Protein AF-A0A3D5Z8H9-F1 (afdb_monomer_lite)

Radius of gyration: 26.11 Å; chains: 1; bounding box: 41×66×70 Å

pLDDT: mean 83.71, std 14.89, range [36.28, 96.38]

Secondary structure (DSSP, 8-state):
------PPPHHHHHHHHHHHHHHHHHHHHHHHHHHHHHHHHHHTTS-SS--------HHHHHHHHHHHHHHHHHHHHTT----BT-EEEEEHHHHHHTTSSPPPB-TTT-PBPEEEEEEEEETTEEEEEEEEE-SS-B-TTTT--

Sequence (145 aa):
MKLNNKGWSLNTLLICIAVFCIALLLSVFYVYRLGTQLKKSLSQTDQDNTKQNETIPNTYKTDLENISNATTEYLTTENKEVQENETLIININDLIEKGYISEIKDHENNTSCNAYSLVTNKNSAYNIKPFINCENYTTEGYGDF

Foldseek 3Di:
DDDPPPDDPPVNVVVVVVVVVVVVVVVVVVVVVVVVVVVVVVCPVVDDDDDDPDPPPPVCVVVQVLQQQLVVCVCVVVVPDADAPDKDKAWVVNSCVVPSDPFDADPPPRHTKTKIWIWHDDPNDTDIGIWIGDPVDTDPCVVVD

Structure (mmCIF, N/CA/C/O backbone):
data_AF-A0A3D5Z8H9-F1
#
_entry.id   AF-A0A3D5Z8H9-F1
#
loop_
_atom_site.group_PDB
_atom_site.id
_atom_site.type_symbol
_atom_site.label_atom_id
_atom_site.label_alt_id
_atom_site.label_comp_id
_atom_site.label_asym_id
_atom_site.label_entity_id
_atom_site.label_seq_id
_atom_site.pdbx_PDB_ins_code
_atom_site.Cartn_x
_atom_site.Cartn_y
_atom_site.Cartn_z
_atom_site.occupancy
_atom_site.B_iso_or_equiv
_atom_site.auth_seq_id
_atom_site.auth_comp_id
_atom_site.auth_asym_id
_atom_site.auth_atom_id
_atom_site.pdbx_PDB_model_num
ATOM 1 N N . MET A 1 1 ? -23.628 51.129 51.820 1.00 43.97 1 MET A N 1
ATOM 2 C CA . MET A 1 1 ? -23.652 49.733 51.327 1.00 43.97 1 MET A CA 1
ATOM 3 C C . MET A 1 1 ? -22.530 48.960 52.002 1.00 43.97 1 MET A C 1
ATOM 5 O O . MET A 1 1 ? -21.401 49.426 51.977 1.00 43.97 1 MET A O 1
ATOM 9 N N . LYS A 1 2 ? -22.835 47.844 52.673 1.00 46.28 2 LYS A N 1
ATOM 10 C CA . LYS A 1 2 ? -21.863 47.041 53.432 1.00 46.28 2 LYS A CA 1
ATOM 11 C C . LYS A 1 2 ? -21.461 45.845 52.559 1.00 46.28 2 LYS A C 1
ATOM 13 O O . LYS A 1 2 ? -22.233 44.902 52.429 1.00 46.28 2 LYS A O 1
ATOM 18 N N . LEU A 1 3 ? -20.304 45.920 51.903 1.00 55.94 3 LEU A N 1
ATOM 19 C CA . LEU A 1 3 ? -19.761 44.831 51.084 1.00 55.94 3 LEU A CA 1
ATOM 20 C C . LEU A 1 3 ? -19.070 43.819 52.002 1.00 55.94 3 LEU A C 1
ATOM 22 O O . LEU A 1 3 ? -17.915 43.976 52.388 1.00 55.94 3 LEU A O 1
ATOM 26 N N . ASN A 1 4 ? -19.822 42.800 52.407 1.00 57.44 4 ASN A N 1
ATOM 27 C CA . ASN A 1 4 ? -19.300 41.633 53.102 1.00 57.44 4 ASN A CA 1
ATOM 28 C C . ASN A 1 4 ? -18.707 40.659 52.073 1.00 57.44 4 ASN A C 1
ATOM 30 O O . ASN A 1 4 ? -19.394 39.741 51.627 1.00 57.44 4 ASN A O 1
ATOM 34 N N . ASN A 1 5 ? -17.443 40.843 51.697 1.00 58.78 5 ASN A N 1
ATOM 35 C CA . ASN A 1 5 ? -16.745 39.869 50.862 1.00 58.78 5 ASN A CA 1
ATOM 36 C C . ASN A 1 5 ? -16.068 38.837 51.766 1.00 58.78 5 ASN A C 1
ATOM 38 O O . ASN A 1 5 ? -14.917 38.996 52.167 1.00 58.78 5 ASN A O 1
ATOM 42 N N . LYS A 1 6 ? -16.802 37.765 52.087 1.00 63.19 6 LYS A N 1
ATOM 43 C CA . LYS A 1 6 ? -16.214 36.527 52.610 1.00 63.19 6 LYS A CA 1
ATOM 44 C C . LYS A 1 6 ? -15.321 35.938 51.514 1.00 63.19 6 LYS A C 1
ATOM 46 O O . LYS A 1 6 ? -15.789 35.177 50.671 1.00 63.19 6 LYS A O 1
ATOM 51 N N . GLY A 1 7 ? -14.058 36.360 51.490 1.00 64.19 7 GLY A N 1
ATOM 52 C CA . GLY A 1 7 ? -13.036 35.762 50.640 1.00 64.19 7 GLY A CA 1
ATOM 53 C C . GLY A 1 7 ? -12.973 34.261 50.901 1.00 64.19 7 GLY A C 1
ATOM 54 O O . GLY A 1 7 ? -13.101 33.815 52.044 1.00 64.19 7 GLY A O 1
ATOM 55 N N . TRP A 1 8 ? -12.837 33.478 49.835 1.00 68.44 8 TRP A N 1
ATOM 56 C CA . TRP A 1 8 ? -12.660 32.040 49.968 1.00 68.44 8 TRP A CA 1
ATOM 57 C C . TRP A 1 8 ? -11.347 31.788 50.713 1.00 68.44 8 TRP A C 1
ATOM 59 O O . TRP A 1 8 ? -10.332 32.422 50.428 1.00 68.44 8 TRP A O 1
ATOM 69 N N . SER A 1 9 ? -11.390 30.902 51.710 1.00 73.81 9 SER A N 1
ATOM 70 C CA . SER A 1 9 ? -10.213 30.517 52.490 1.00 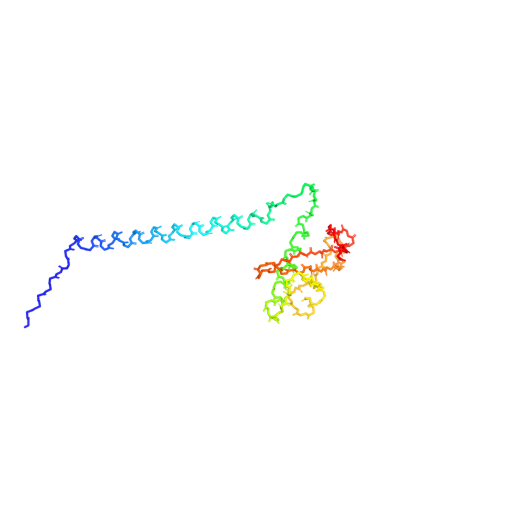73.81 9 SER A CA 1
ATOM 71 C C . SER A 1 9 ? -9.091 30.070 51.548 1.00 73.81 9 SER A C 1
ATOM 73 O O . SER A 1 9 ? -9.349 29.345 50.587 1.00 73.81 9 SER A O 1
ATOM 75 N N . LEU A 1 10 ? -7.843 30.461 51.833 1.00 77.19 10 LEU A N 1
ATOM 76 C CA . LEU A 1 10 ? -6.652 30.027 51.085 1.00 77.19 10 LEU A CA 1
ATOM 77 C C . LEU A 1 10 ? -6.604 28.497 50.931 1.00 77.19 10 LEU A C 1
ATOM 79 O O . LEU A 1 10 ? -6.170 27.978 49.906 1.00 77.19 10 LEU A O 1
ATOM 83 N N . ASN A 1 11 ? -7.125 27.781 51.929 1.00 79.81 11 ASN A N 1
ATOM 84 C CA . ASN A 1 11 ? -7.243 26.330 51.905 1.00 79.81 11 ASN A CA 1
ATOM 85 C C . ASN A 1 11 ? -8.220 25.844 50.819 1.00 79.81 11 ASN A C 1
ATOM 87 O O . ASN A 1 11 ? -7.942 24.882 50.112 1.00 79.81 11 ASN A O 1
ATOM 91 N N . THR A 1 12 ? -9.344 26.541 50.629 1.00 82.69 12 THR A N 1
ATOM 92 C CA . THR A 1 12 ? -10.316 26.232 49.570 1.00 82.69 12 THR A CA 1
ATOM 93 C C . THR A 1 12 ? -9.708 26.445 48.183 1.00 82.69 12 THR A C 1
ATOM 95 O O . THR A 1 12 ? -9.915 25.623 47.296 1.00 82.69 12 THR A O 1
ATOM 98 N N . LEU A 1 13 ? -8.896 27.492 48.006 1.00 85.06 13 LEU A N 1
ATOM 99 C CA . LEU A 1 13 ? -8.185 27.749 46.751 1.00 85.06 13 LEU A CA 1
ATOM 100 C C . LEU A 1 13 ? -7.114 26.681 46.465 1.00 85.06 13 LEU A C 1
ATOM 102 O O . LEU A 1 13 ? -7.019 26.198 45.337 1.00 85.06 13 LEU A O 1
ATOM 106 N N . LEU A 1 14 ? -6.362 26.251 47.483 1.00 86.81 14 LEU A N 1
ATOM 107 C CA . LEU A 1 14 ? -5.378 25.170 47.354 1.00 86.81 14 LEU A CA 1
ATOM 108 C C . LEU A 1 14 ? -6.017 23.833 46.957 1.00 86.81 14 LEU A C 1
ATOM 110 O O . LEU A 1 14 ? -5.469 23.125 46.114 1.00 86.81 14 LEU A O 1
ATOM 114 N N . ILE A 1 15 ? -7.192 23.508 47.502 1.00 89.94 15 ILE A N 1
ATOM 115 C CA . ILE A 1 15 ? -7.929 22.288 47.139 1.00 89.94 15 ILE A CA 1
ATOM 116 C C . ILE A 1 15 ? -8.367 22.336 45.670 1.00 89.94 15 ILE A C 1
ATOM 118 O O . ILE A 1 15 ? -8.192 21.354 44.949 1.00 89.94 15 ILE A O 1
ATOM 122 N N . CYS A 1 16 ? -8.877 23.474 45.189 1.00 87.94 16 CYS A N 1
ATOM 123 C CA . CYS A 1 16 ? -9.257 23.627 43.782 1.00 87.94 16 CYS A CA 1
ATOM 124 C C . CYS A 1 16 ? -8.062 23.449 42.831 1.00 87.94 16 CYS A C 1
ATOM 126 O O . CYS A 1 16 ? -8.188 22.770 41.812 1.00 87.94 16 CYS A O 1
ATOM 128 N N . ILE A 1 17 ? -6.895 24.003 43.180 1.00 90.06 17 ILE A N 1
ATOM 129 C CA . ILE A 1 17 ? -5.661 23.834 42.396 1.00 90.06 17 ILE A CA 1
ATOM 130 C C . ILE A 1 17 ? -5.223 22.367 42.388 1.00 90.06 17 ILE A C 1
ATOM 132 O O . ILE A 1 17 ? -4.891 21.836 41.331 1.00 90.06 17 ILE A O 1
ATOM 136 N N . ALA A 1 18 ? -5.268 21.687 43.536 1.00 92.06 18 ALA A N 1
ATOM 137 C CA . ALA A 1 18 ? -4.907 20.275 43.624 1.00 92.06 18 ALA A CA 1
ATOM 138 C C . ALA A 1 18 ? -5.797 19.396 42.727 1.00 92.06 18 ALA A C 1
ATOM 140 O O . ALA A 1 18 ? -5.288 18.545 41.999 1.00 92.06 18 ALA A O 1
ATOM 141 N N . VAL A 1 19 ? -7.111 19.644 42.714 1.00 94.56 19 VAL A N 1
ATOM 142 C CA . VAL A 1 19 ? -8.058 18.933 41.837 1.00 94.56 19 VAL A CA 1
ATOM 143 C C . VAL A 1 19 ? -7.753 19.192 40.359 1.00 94.56 19 VAL A C 1
ATOM 145 O O . VAL A 1 19 ? -7.754 18.256 39.559 1.00 94.56 19 VAL A O 1
ATOM 148 N N . PHE A 1 20 ? -7.433 20.435 39.993 1.00 93.62 20 PHE A N 1
ATOM 149 C CA . PHE A 1 20 ? -7.061 20.782 38.621 1.00 93.62 20 PHE A CA 1
ATOM 150 C C . PHE A 1 20 ? -5.770 20.079 38.176 1.00 93.62 20 PHE A C 1
ATOM 152 O O . PHE A 1 20 ? -5.718 19.509 37.087 1.00 93.62 20 PHE A O 1
ATOM 159 N N . CYS A 1 21 ? -4.752 20.034 39.039 1.00 93.19 21 CYS A N 1
ATOM 160 C CA . CYS A 1 21 ? -3.511 19.310 38.765 1.00 93.19 21 CYS A CA 1
ATOM 161 C C . CYS A 1 21 ? -3.752 17.807 38.557 1.00 93.19 21 CYS A C 1
ATOM 163 O O . CYS A 1 21 ? -3.177 17.217 37.645 1.00 93.19 21 CYS A O 1
ATOM 165 N N . ILE A 1 22 ? -4.631 17.189 39.352 1.00 94.69 22 ILE A N 1
ATOM 166 C CA . ILE A 1 22 ? -5.002 15.776 39.178 1.00 94.69 22 ILE A CA 1
ATOM 167 C C . ILE A 1 22 ? -5.683 15.560 37.820 1.00 94.69 22 ILE A C 1
ATOM 169 O O . ILE A 1 22 ? -5.341 14.614 37.112 1.00 94.69 22 ILE A O 1
ATOM 173 N N . ALA A 1 23 ? -6.591 16.451 37.413 1.00 93.81 23 ALA A N 1
ATOM 174 C CA . ALA A 1 23 ? -7.246 16.368 36.107 1.00 93.81 23 ALA A CA 1
ATOM 175 C C . ALA A 1 23 ? -6.247 16.472 34.937 1.00 93.81 23 ALA A C 1
ATOM 177 O O . ALA A 1 23 ? -6.374 15.734 33.959 1.00 93.81 23 ALA A O 1
ATOM 178 N N . LEU A 1 24 ? -5.221 17.325 35.055 1.00 93.81 24 LEU A N 1
ATOM 179 C CA . LEU A 1 24 ? -4.145 17.427 34.062 1.00 93.81 24 LEU A CA 1
ATOM 180 C C . LEU A 1 24 ? -3.280 16.162 33.995 1.00 93.81 24 LEU A C 1
ATOM 182 O O . LEU A 1 24 ? -2.916 15.718 32.911 1.00 93.81 24 LEU A O 1
ATOM 186 N N . LEU A 1 25 ? -2.968 15.542 35.134 1.00 94.62 25 LEU A N 1
ATOM 187 C CA . LEU A 1 25 ? -2.217 14.283 35.140 1.00 94.62 25 LEU A CA 1
ATOM 188 C C . LEU A 1 25 ? -3.019 13.146 34.493 1.00 94.62 25 LEU A C 1
ATOM 190 O O . LEU A 1 25 ? -2.463 12.351 33.734 1.00 94.62 25 LEU A O 1
ATOM 194 N N . LEU A 1 26 ? -4.330 13.096 34.743 1.00 94.38 26 LEU A N 1
ATOM 195 C CA . LEU A 1 26 ? -5.218 12.123 34.109 1.00 94.38 26 LEU A CA 1
ATOM 196 C C . LEU A 1 26 ? -5.292 12.327 32.592 1.00 94.38 26 LEU A C 1
ATOM 198 O O . LEU A 1 26 ? -5.223 11.344 31.855 1.00 94.38 26 LEU A O 1
ATOM 202 N N . SER A 1 27 ? -5.385 13.569 32.105 1.00 91.56 27 SER A N 1
ATOM 203 C CA . SER A 1 27 ? -5.434 13.831 30.660 1.00 91.56 27 SER A CA 1
ATOM 204 C C . SER A 1 27 ? -4.151 13.380 29.954 1.00 91.56 27 SER A C 1
ATOM 206 O O . SER A 1 27 ? -4.225 12.678 28.944 1.00 91.56 27 SER A O 1
ATOM 208 N N . VAL A 1 28 ? -2.979 13.677 30.527 1.00 93.62 28 VAL A N 1
ATOM 209 C CA . VAL A 1 28 ? -1.681 13.213 30.008 1.00 93.62 28 VAL A CA 1
ATOM 210 C C . VAL A 1 28 ? -1.606 11.685 30.002 1.00 93.62 28 VAL A C 1
ATOM 212 O O . VAL A 1 28 ? -1.165 11.096 29.016 1.00 93.62 28 VAL A O 1
ATOM 215 N N . PHE A 1 29 ? -2.085 11.025 31.061 1.00 93.19 29 PHE A N 1
ATOM 216 C CA . PHE A 1 29 ? -2.118 9.564 31.133 1.00 93.19 29 PHE A CA 1
ATOM 217 C C . PHE A 1 29 ? -2.992 8.943 30.032 1.00 93.19 29 PHE A C 1
ATOM 219 O O . PHE A 1 29 ? -2.576 7.976 29.391 1.00 93.19 29 PHE A O 1
ATOM 226 N N . TYR A 1 30 ? -4.174 9.509 29.763 1.00 91.94 30 TYR A N 1
ATOM 227 C CA . TYR A 1 30 ? -5.044 9.049 28.676 1.00 91.94 30 TYR A CA 1
ATOM 228 C C . TYR A 1 30 ? -4.393 9.220 27.301 1.00 91.94 30 TYR A C 1
ATOM 230 O O . TYR A 1 30 ? -4.433 8.287 26.497 1.00 91.94 30 TYR A O 1
ATOM 238 N N . VAL A 1 31 ? -3.747 10.362 27.047 1.00 91.56 31 VAL A N 1
ATOM 239 C CA . VAL A 1 31 ? -3.027 10.612 25.787 1.00 91.56 31 VAL A CA 1
ATOM 240 C C . VAL A 1 31 ? -1.845 9.653 25.628 1.00 91.56 31 VAL A C 1
ATOM 242 O O . VAL A 1 31 ? -1.677 9.075 24.558 1.00 91.56 31 VAL A O 1
ATOM 245 N N . TYR A 1 32 ? -1.064 9.404 26.683 1.00 90.00 32 TYR A N 1
ATOM 246 C CA . TYR A 1 32 ? 0.042 8.441 26.648 1.00 90.00 32 TYR A CA 1
ATOM 247 C C . TYR A 1 32 ? -0.447 7.007 26.391 1.00 90.00 32 TYR A C 1
ATOM 249 O O . TYR A 1 32 ? 0.113 6.280 25.564 1.00 90.00 32 TYR A O 1
ATOM 257 N N . ARG A 1 33 ? -1.534 6.596 27.056 1.00 86.56 33 ARG A N 1
ATOM 258 C CA . ARG A 1 33 ? -2.162 5.286 26.839 1.00 86.56 33 ARG A CA 1
ATOM 259 C C . ARG A 1 33 ? -2.678 5.139 25.407 1.00 86.56 33 ARG A C 1
ATOM 261 O O . ARG A 1 33 ? -2.500 4.086 24.805 1.00 86.56 33 ARG A O 1
ATOM 268 N N . LEU A 1 34 ? -3.288 6.184 24.851 1.00 83.62 34 LEU A N 1
ATOM 269 C CA . LEU A 1 34 ? -3.751 6.176 23.466 1.00 83.62 34 LEU A CA 1
ATOM 270 C C . LEU A 1 34 ? -2.573 6.138 22.484 1.00 83.62 34 LEU A C 1
ATOM 272 O O . LEU A 1 34 ? -2.573 5.322 21.571 1.00 83.62 34 LEU A O 1
ATOM 276 N N . GLY A 1 35 ? -1.537 6.949 22.705 1.00 82.19 35 GLY A N 1
ATOM 277 C CA . GLY A 1 35 ? -0.346 6.996 21.855 1.00 82.19 35 GLY A CA 1
ATOM 278 C C . GLY A 1 35 ? 0.424 5.674 21.826 1.00 82.19 35 GLY A C 1
ATOM 279 O O . GLY A 1 35 ? 0.898 5.260 20.774 1.00 82.19 35 GLY A O 1
ATOM 280 N N . THR A 1 36 ? 0.504 4.964 22.954 1.00 79.56 36 THR A N 1
ATOM 281 C CA . THR A 1 36 ? 1.133 3.632 23.016 1.00 79.56 36 THR A CA 1
ATOM 282 C C . THR A 1 36 ? 0.305 2.550 22.322 1.00 79.56 36 THR A C 1
ATOM 284 O O . THR A 1 36 ? 0.889 1.705 21.650 1.00 79.56 36 THR A O 1
ATOM 287 N N . GLN A 1 37 ? -1.029 2.593 22.413 1.00 76.38 37 GLN A N 1
ATOM 288 C CA . GLN A 1 37 ? -1.912 1.692 21.659 1.00 76.38 37 GLN A CA 1
ATOM 289 C C . GLN A 1 37 ? -1.850 1.972 20.155 1.00 76.38 37 GLN A C 1
ATOM 291 O O . GLN A 1 37 ? -1.704 1.042 19.375 1.00 76.38 37 GLN A O 1
ATOM 296 N N . LEU A 1 38 ? -1.875 3.245 19.752 1.00 74.94 38 LEU A N 1
ATOM 297 C CA . LEU A 1 38 ? -1.717 3.647 18.354 1.00 74.94 38 LEU A CA 1
ATOM 298 C C . LEU A 1 38 ? -0.355 3.231 17.808 1.00 74.94 38 LEU A C 1
ATOM 300 O O . LEU A 1 38 ? -0.293 2.638 16.740 1.00 74.94 38 LEU A O 1
ATOM 304 N N . LYS A 1 39 ? 0.730 3.467 18.557 1.00 77.00 39 LYS A N 1
ATOM 305 C CA . LYS A 1 39 ? 2.068 3.007 18.171 1.00 77.00 39 LYS A CA 1
ATOM 306 C C . LYS A 1 39 ? 2.115 1.488 18.061 1.00 77.00 39 LYS A C 1
ATOM 308 O O . LYS A 1 39 ? 2.704 0.988 17.121 1.00 77.00 39 LYS A O 1
ATOM 313 N N . LYS A 1 40 ? 1.483 0.751 18.978 1.00 75.75 40 LYS A N 1
ATOM 314 C CA . LYS A 1 40 ? 1.414 -0.710 18.903 1.00 75.75 40 LYS A CA 1
ATOM 315 C C . LYS A 1 40 ? 0.620 -1.183 17.682 1.00 75.75 40 LYS A C 1
ATOM 317 O O . LYS A 1 40 ? 1.072 -2.119 17.046 1.00 75.75 40 LYS A O 1
ATOM 322 N N . SER A 1 41 ? -0.483 -0.522 17.326 1.00 70.31 41 SER A N 1
ATOM 323 C CA . SER A 1 41 ? -1.257 -0.820 16.113 1.00 70.31 41 SER A CA 1
ATOM 324 C C . SER A 1 41 ? -0.502 -0.465 14.829 1.00 70.31 41 SER A C 1
ATOM 326 O O . SER A 1 41 ? -0.499 -1.258 13.900 1.00 70.31 41 SER A O 1
ATOM 328 N N . LEU A 1 42 ? 0.195 0.675 14.794 1.00 71.12 42 LEU A N 1
ATOM 329 C CA . LEU A 1 42 ? 1.068 1.076 13.683 1.00 71.12 42 LEU A CA 1
ATOM 330 C C . LEU A 1 42 ? 2.285 0.148 13.554 1.00 71.12 42 LEU A C 1
ATOM 332 O O . LEU A 1 42 ? 2.685 -0.193 12.450 1.00 71.12 42 LEU A O 1
ATOM 336 N N . SER A 1 43 ? 2.851 -0.304 14.676 1.00 64.38 43 SER A N 1
ATOM 337 C CA . SER A 1 43 ? 3.932 -1.295 14.705 1.00 64.38 43 SER A CA 1
ATOM 338 C C . SER A 1 43 ? 3.444 -2.733 14.490 1.00 64.38 43 SER A C 1
ATOM 340 O O . SER A 1 43 ? 4.271 -3.594 14.236 1.00 64.38 43 SER A O 1
ATOM 342 N N . GLN A 1 44 ? 2.137 -3.012 14.570 1.00 47.31 44 GLN A N 1
ATOM 343 C CA . GLN A 1 44 ? 1.551 -4.320 14.235 1.00 47.31 44 GLN A CA 1
ATOM 344 C C . GLN A 1 44 ? 1.244 -4.480 12.742 1.00 47.31 44 GLN A C 1
ATOM 346 O O . GLN A 1 44 ? 0.883 -5.579 12.331 1.00 47.31 44 GLN A O 1
ATOM 351 N N . THR A 1 45 ? 1.436 -3.441 11.925 1.00 48.09 45 THR A N 1
ATOM 352 C CA . THR A 1 45 ? 1.539 -3.615 10.468 1.00 48.09 45 THR A CA 1
ATOM 353 C C . THR A 1 4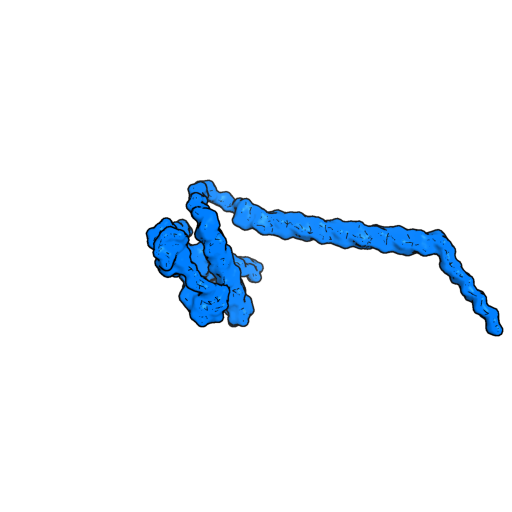5 ? 2.888 -4.241 10.075 1.00 48.09 45 THR A C 1
ATOM 355 O O . THR A 1 45 ? 2.989 -4.850 9.018 1.00 48.09 45 THR A O 1
ATOM 358 N N . ASP A 1 46 ? 3.883 -4.218 10.970 1.00 52.62 46 ASP A N 1
ATOM 359 C CA . ASP A 1 46 ? 5.142 -4.955 10.843 1.00 52.62 46 ASP A CA 1
ATOM 360 C C . ASP A 1 46 ? 5.177 -6.115 11.855 1.00 52.62 46 ASP A C 1
ATOM 362 O O . ASP A 1 46 ? 5.858 -6.031 12.873 1.00 52.62 46 ASP A O 1
ATOM 366 N N . GLN A 1 47 ? 4.403 -7.176 11.593 1.00 53.03 47 GLN A N 1
ATOM 367 C CA . GLN A 1 47 ? 4.573 -8.579 12.038 1.00 53.03 47 GLN A CA 1
ATOM 368 C C . GLN A 1 47 ? 3.218 -9.229 12.365 1.00 53.03 47 GLN A C 1
ATOM 370 O O . GLN A 1 47 ? 2.807 -9.314 13.523 1.00 53.03 47 GLN A O 1
ATOM 375 N N . ASP A 1 48 ? 2.588 -9.811 11.344 1.00 39.22 48 ASP A N 1
ATOM 376 C CA . ASP A 1 48 ? 2.086 -11.177 11.483 1.00 39.22 48 ASP A CA 1
ATOM 377 C C . ASP A 1 48 ? 2.772 -12.072 10.440 1.00 39.22 48 ASP A C 1
ATOM 379 O O . ASP A 1 48 ? 3.229 -11.632 9.388 1.00 39.22 48 ASP A O 1
ATOM 383 N N . ASN A 1 49 ? 2.965 -13.316 10.834 1.00 48.94 49 ASN A N 1
ATOM 384 C CA . ASN A 1 49 ? 4.029 -14.210 10.434 1.00 48.94 49 ASN A CA 1
ATOM 385 C C . ASN A 1 49 ? 3.851 -14.773 9.019 1.00 48.94 49 ASN A C 1
ATOM 387 O O . ASN A 1 49 ? 2.985 -15.609 8.787 1.00 48.94 49 ASN A O 1
ATOM 391 N N . THR A 1 50 ? 4.792 -14.481 8.123 1.00 36.28 50 THR A N 1
ATOM 392 C CA . THR A 1 50 ? 5.430 -15.508 7.285 1.00 36.28 50 THR A CA 1
ATOM 393 C C . THR A 1 50 ? 6.870 -15.083 7.042 1.00 36.28 50 THR A C 1
ATOM 395 O O . THR A 1 50 ? 7.150 -13.976 6.595 1.00 36.28 50 THR A O 1
ATOM 398 N N . LYS A 1 51 ? 7.812 -15.958 7.403 1.00 47.91 51 LYS A N 1
ATOM 399 C CA . LYS A 1 51 ? 9.214 -15.804 7.032 1.00 47.91 51 LYS A CA 1
ATOM 400 C C . LYS A 1 51 ? 9.337 -15.949 5.516 1.00 47.91 51 LYS A C 1
ATOM 402 O O . LYS A 1 51 ? 9.491 -17.061 5.026 1.00 47.91 51 LYS A O 1
ATOM 407 N N . GLN A 1 52 ? 9.364 -14.829 4.818 1.00 37.88 52 GLN A N 1
ATOM 408 C CA . GL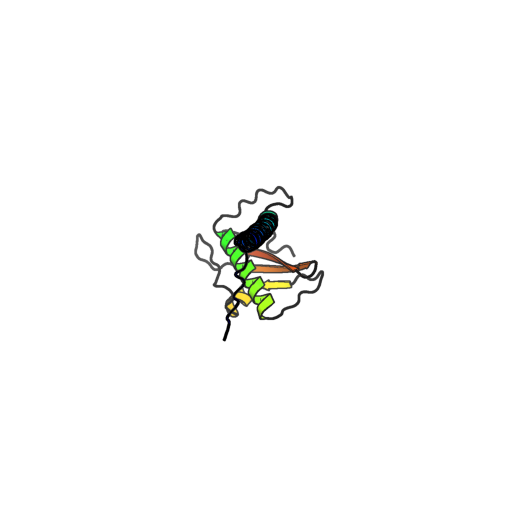N A 1 52 ? 10.112 -14.686 3.580 1.00 37.88 52 GLN A CA 1
ATOM 409 C C . GLN A 1 52 ? 10.830 -13.348 3.703 1.00 37.88 52 GLN A C 1
ATOM 411 O O . GLN A 1 52 ? 10.206 -12.300 3.833 1.00 37.88 52 GLN A O 1
ATOM 416 N N . ASN A 1 53 ? 12.158 -13.401 3.816 1.00 42.59 53 ASN A N 1
ATOM 417 C CA . ASN A 1 53 ? 13.000 -12.210 3.824 1.00 42.59 53 ASN A CA 1
ATOM 418 C C . ASN A 1 53 ? 12.985 -11.623 2.411 1.00 42.59 53 ASN A C 1
ATOM 420 O O . ASN A 1 53 ? 13.916 -11.827 1.635 1.00 42.59 53 ASN A O 1
ATOM 424 N N . GLU A 1 54 ? 11.906 -10.934 2.075 1.00 55.66 54 GLU A N 1
ATOM 425 C CA . GLU A 1 54 ? 11.819 -10.131 0.873 1.00 55.66 54 GLU A CA 1
ATOM 426 C C . GLU A 1 54 ? 12.600 -8.845 1.109 1.00 55.66 54 GLU A C 1
ATOM 428 O O . GLU A 1 54 ? 12.280 -8.039 1.986 1.00 55.66 54 GLU A O 1
ATOM 433 N N . THR A 1 55 ? 13.671 -8.650 0.347 1.00 59.25 55 THR A N 1
ATOM 434 C CA . THR A 1 55 ? 14.403 -7.385 0.376 1.00 59.25 55 THR A CA 1
ATOM 435 C C . THR A 1 55 ? 13.663 -6.422 -0.540 1.00 59.25 55 THR A C 1
ATOM 437 O O . THR A 1 55 ? 14.070 -6.223 -1.679 1.00 59.25 55 THR A O 1
ATOM 440 N N . ILE A 1 56 ? 12.547 -5.854 -0.071 1.00 65.44 56 ILE A N 1
ATOM 441 C CA . ILE A 1 56 ? 11.939 -4.704 -0.751 1.00 65.44 56 ILE A CA 1
ATOM 442 C C . ILE A 1 56 ? 12.986 -3.585 -0.704 1.00 65.44 56 ILE A C 1
ATOM 444 O O . ILE A 1 56 ? 13.379 -3.176 0.397 1.00 65.44 56 ILE A O 1
ATOM 448 N N . PRO A 1 57 ? 13.476 -3.092 -1.855 1.00 75.25 57 PRO A N 1
ATOM 449 C CA . PRO A 1 57 ? 14.417 -1.988 -1.857 1.00 75.25 57 PRO A CA 1
ATOM 450 C C . PRO A 1 57 ? 13.761 -0.792 -1.167 1.00 75.25 57 PRO A C 1
ATOM 452 O O . PRO A 1 57 ? 12.599 -0.476 -1.424 1.00 75.25 57 PRO A O 1
ATOM 455 N N . ASN A 1 58 ? 14.496 -0.112 -0.285 1.00 78.31 58 ASN A N 1
ATOM 456 C CA . ASN A 1 58 ? 13.949 1.003 0.496 1.00 78.31 58 ASN A CA 1
ATOM 457 C C . ASN A 1 58 ? 13.346 2.120 -0.387 1.00 78.31 58 ASN A C 1
ATOM 459 O O . ASN A 1 58 ? 12.477 2.860 0.064 1.00 78.31 58 ASN A O 1
ATOM 463 N N . THR A 1 59 ? 13.785 2.221 -1.643 1.00 81.69 59 THR A N 1
ATOM 464 C CA . THR A 1 59 ? 13.242 3.126 -2.663 1.00 81.69 59 THR A CA 1
ATOM 465 C C . THR A 1 59 ? 11.772 2.833 -2.977 1.00 81.69 59 THR A C 1
ATOM 467 O O . THR A 1 59 ? 10.935 3.712 -2.792 1.00 81.69 59 THR A O 1
ATOM 470 N N . TYR A 1 60 ? 11.427 1.590 -3.323 1.00 87.94 60 TYR A N 1
ATOM 471 C CA . TYR A 1 60 ? 10.057 1.205 -3.695 1.00 87.94 60 TYR A CA 1
ATOM 472 C C . TYR A 1 60 ? 9.092 1.112 -2.508 1.00 87.94 60 TYR A C 1
ATOM 474 O O . TYR A 1 60 ? 7.877 1.156 -2.691 1.00 87.94 60 TYR A O 1
ATOM 482 N N . LYS A 1 61 ? 9.608 1.031 -1.273 1.00 89.81 61 LYS A N 1
ATOM 483 C CA . LYS A 1 61 ? 8.771 1.062 -0.064 1.00 89.81 61 LYS A CA 1
ATOM 484 C C . LYS A 1 61 ? 7.946 2.351 0.022 1.00 89.81 61 LYS A C 1
ATOM 486 O O . LYS A 1 61 ? 6.762 2.294 0.342 1.00 89.81 61 LYS A O 1
ATOM 491 N N . THR A 1 62 ? 8.567 3.489 -0.290 1.00 90.56 62 THR A N 1
ATOM 492 C CA . THR A 1 62 ? 7.888 4.795 -0.283 1.00 90.56 62 THR A CA 1
ATOM 493 C C . THR A 1 62 ? 6.815 4.862 -1.369 1.00 90.56 62 THR A C 1
ATOM 495 O O . THR A 1 62 ? 5.725 5.369 -1.122 1.00 90.56 62 THR A O 1
ATOM 498 N N . ASP A 1 63 ? 7.081 4.305 -2.553 1.00 92.88 63 ASP A N 1
ATOM 499 C CA . ASP A 1 63 ? 6.104 4.292 -3.647 1.00 92.88 63 ASP A CA 1
ATOM 500 C C . ASP A 1 63 ? 4.883 3.439 -3.308 1.00 92.88 63 ASP A C 1
ATOM 502 O O . ASP A 1 63 ? 3.754 3.870 -3.523 1.00 92.88 63 ASP A O 1
ATOM 506 N N . LEU A 1 64 ? 5.091 2.261 -2.710 1.00 93.75 64 LEU A N 1
ATOM 507 C CA . LEU A 1 64 ? 4.002 1.406 -2.236 1.00 93.75 64 LEU A CA 1
ATOM 508 C C . LEU A 1 64 ? 3.134 2.130 -1.193 1.00 93.75 64 LEU A C 1
ATOM 510 O O . LEU A 1 64 ? 1.906 2.077 -1.268 1.00 93.75 64 LEU A O 1
ATOM 514 N N . GLU A 1 65 ? 3.749 2.850 -0.251 1.00 93.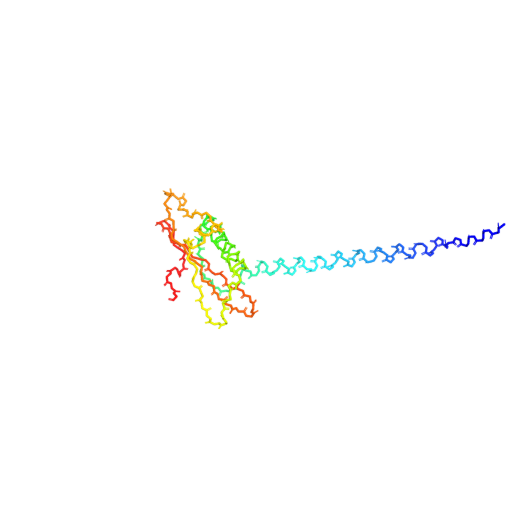75 65 GLU A N 1
ATOM 515 C CA . GLU A 1 65 ? 3.023 3.660 0.734 1.00 93.75 65 GLU A CA 1
ATOM 516 C C . GLU A 1 65 ? 2.229 4.796 0.068 1.00 93.75 65 GLU A C 1
ATOM 518 O O . GLU A 1 65 ? 1.049 4.985 0.371 1.00 93.75 65 GLU A O 1
ATOM 523 N N . ASN A 1 66 ? 2.829 5.497 -0.898 1.00 93.88 66 ASN A N 1
ATOM 524 C CA . ASN A 1 66 ? 2.159 6.556 -1.655 1.00 93.88 66 ASN A CA 1
ATOM 525 C C . ASN A 1 66 ? 0.945 6.026 -2.429 1.00 93.88 66 ASN A C 1
ATOM 527 O O . ASN A 1 66 ? -0.118 6.644 -2.395 1.00 93.88 66 ASN A O 1
ATOM 531 N N . ILE A 1 67 ? 1.071 4.863 -3.075 1.00 95.38 67 ILE A N 1
ATOM 532 C CA . ILE A 1 67 ? -0.037 4.209 -3.784 1.00 95.38 67 ILE A CA 1
ATOM 533 C C . ILE A 1 67 ? -1.162 3.852 -2.804 1.00 95.38 67 ILE A C 1
ATOM 535 O O . ILE A 1 67 ? -2.334 4.093 -3.099 1.00 95.38 67 ILE A O 1
ATOM 539 N N . SER A 1 68 ? -0.829 3.324 -1.622 1.00 95.75 68 SER A N 1
ATOM 540 C CA . SER A 1 68 ? -1.818 2.991 -0.587 1.00 95.75 68 SER A CA 1
ATOM 541 C C . SER A 1 68 ? -2.571 4.230 -0.082 1.00 95.75 68 SER A C 1
ATOM 543 O O . SER A 1 68 ? -3.805 4.231 0.004 1.00 95.75 68 SER A O 1
ATOM 545 N N . ASN A 1 69 ? -1.847 5.323 0.170 1.00 94.88 69 ASN A N 1
ATOM 546 C CA . ASN A 1 69 ? -2.426 6.594 0.605 1.00 94.88 69 ASN A CA 1
ATOM 547 C C . ASN A 1 69 ? -3.342 7.196 -0.470 1.00 94.88 69 ASN A C 1
ATOM 549 O O . ASN A 1 69 ? -4.491 7.521 -0.174 1.00 94.88 69 ASN A O 1
ATOM 553 N N . ALA A 1 70 ? -2.888 7.248 -1.724 1.00 95.50 70 ALA A N 1
ATOM 554 C CA . ALA A 1 70 ? -3.689 7.736 -2.847 1.00 95.50 70 ALA A CA 1
ATOM 555 C C . ALA A 1 70 ? -4.946 6.883 -3.081 1.00 95.50 70 ALA A C 1
ATOM 557 O O . ALA A 1 70 ? -6.025 7.406 -3.353 1.00 95.50 70 ALA A O 1
ATOM 558 N N . THR A 1 71 ? -4.834 5.562 -2.914 1.00 95.94 71 THR A N 1
ATOM 559 C CA . THR A 1 71 ? -5.982 4.647 -2.992 1.00 95.94 71 THR A CA 1
ATOM 560 C C . THR A 1 71 ? -6.998 4.947 -1.887 1.00 95.94 71 THR A C 1
ATOM 562 O O . THR A 1 71 ? -8.200 4.991 -2.143 1.00 95.94 71 THR A O 1
ATOM 565 N N . THR A 1 72 ? -6.524 5.192 -0.663 1.00 93.94 72 THR A N 1
ATOM 566 C CA . THR A 1 72 ? -7.379 5.565 0.474 1.00 93.94 72 THR A CA 1
ATOM 567 C C . THR A 1 72 ? -8.102 6.884 0.211 1.00 93.94 72 THR A C 1
ATOM 569 O O . THR A 1 72 ? -9.310 6.988 0.438 1.00 93.94 72 THR A O 1
ATOM 572 N N . GLU A 1 73 ? -7.385 7.886 -0.295 1.00 94.06 73 GLU A N 1
ATOM 573 C CA . GLU A 1 73 ? -7.943 9.198 -0.625 1.00 94.06 73 GLU A CA 1
ATOM 574 C C . GLU A 1 73 ? -9.002 9.102 -1.727 1.00 94.06 73 GLU A C 1
ATOM 576 O O . GLU A 1 73 ? -10.087 9.663 -1.590 1.00 94.06 73 GLU A O 1
ATOM 581 N N . TYR A 1 74 ? -8.743 8.315 -2.771 1.00 93.62 74 TYR A N 1
ATOM 582 C CA . TYR A 1 74 ? -9.705 8.061 -3.839 1.00 93.62 74 TYR A CA 1
ATOM 583 C C . TYR A 1 74 ? -10.982 7.383 -3.329 1.00 93.62 74 TYR A C 1
ATOM 585 O O . TYR A 1 74 ? -12.085 7.837 -3.631 1.00 93.62 74 TYR A O 1
ATOM 593 N N . LEU A 1 75 ? -10.857 6.321 -2.525 1.00 92.12 75 LEU A N 1
ATOM 594 C CA . LEU A 1 75 ? -12.014 5.611 -1.970 1.00 92.12 75 LEU A CA 1
ATOM 595 C C . LEU A 1 75 ? -12.874 6.513 -1.081 1.00 92.12 75 LEU A C 1
ATOM 597 O O . LEU A 1 75 ? -14.102 6.475 -1.163 1.00 92.12 75 LEU A O 1
ATOM 601 N N . THR A 1 76 ? -12.227 7.316 -0.236 1.00 90.44 76 THR A N 1
ATOM 602 C CA . THR A 1 76 ? -12.907 8.197 0.721 1.00 90.44 76 THR A CA 1
ATOM 603 C C . THR A 1 76 ? -13.542 9.405 0.038 1.00 90.44 76 THR A C 1
ATOM 605 O O . THR A 1 76 ? -14.690 9.729 0.331 1.00 90.44 76 THR A O 1
ATOM 608 N N . THR A 1 77 ? -12.849 10.035 -0.912 1.00 91.06 77 THR A N 1
ATOM 609 C CA . THR A 1 77 ? -13.344 11.219 -1.635 1.00 91.06 77 THR A CA 1
ATOM 610 C C . THR A 1 77 ? -14.520 10.881 -2.548 1.00 91.06 77 THR A C 1
ATOM 612 O O . THR A 1 77 ? -15.505 11.616 -2.602 1.00 91.06 77 THR A O 1
ATOM 615 N N . GLU A 1 78 ? -14.456 9.742 -3.237 1.00 90.38 78 GLU A N 1
ATOM 616 C CA . GLU A 1 78 ? -15.498 9.308 -4.176 1.00 90.38 78 GLU A CA 1
ATOM 617 C C . GLU A 1 78 ? -16.634 8.535 -3.486 1.00 90.38 78 GLU A C 1
ATOM 619 O O . GLU A 1 78 ? -17.565 8.090 -4.155 1.00 90.38 78 GLU A O 1
ATOM 624 N N . ASN A 1 79 ? -16.568 8.357 -2.159 1.00 85.81 79 ASN A N 1
ATOM 625 C CA . ASN A 1 79 ? -17.490 7.526 -1.376 1.00 85.81 79 ASN A CA 1
ATOM 626 C C . ASN A 1 79 ? -17.693 6.131 -1.995 1.00 85.81 79 ASN A C 1
ATOM 628 O O . ASN A 1 79 ? -18.813 5.623 -2.069 1.00 85.81 79 ASN A O 1
ATOM 632 N N . LYS A 1 80 ? -16.608 5.514 -2.479 1.00 85.81 80 LYS A N 1
ATOM 633 C CA . LYS A 1 80 ? -16.670 4.160 -3.029 1.00 85.81 80 LYS A CA 1
ATOM 634 C C . LYS A 1 80 ? -16.821 3.164 -1.897 1.00 85.81 80 LYS A C 1
ATOM 636 O O . LYS A 1 80 ? -15.974 3.113 -1.009 1.00 85.81 80 LYS A O 1
ATOM 641 N N . GLU A 1 81 ? -17.862 2.347 -1.974 1.00 84.56 81 GLU A N 1
ATOM 642 C CA . GLU A 1 81 ? -18.062 1.208 -1.087 1.00 84.56 81 GLU A CA 1
ATOM 643 C C . GLU A 1 81 ? -17.482 -0.058 -1.724 1.00 84.56 81 GLU A C 1
ATOM 645 O O . GLU A 1 81 ? -17.713 -0.346 -2.898 1.00 84.56 81 GLU A O 1
ATOM 650 N N . VAL A 1 82 ? -16.722 -0.818 -0.935 1.00 86.50 82 VAL A N 1
ATOM 651 C CA . VAL A 1 82 ? -16.281 -2.176 -1.281 1.00 86.50 82 VAL A CA 1
ATOM 652 C C . VAL A 1 82 ? -17.048 -3.133 -0.381 1.00 86.50 82 VAL A C 1
ATOM 654 O O . VAL A 1 82 ? -16.985 -2.991 0.845 1.00 86.50 82 VAL A O 1
ATOM 657 N N . GLN A 1 83 ? -17.794 -4.071 -0.970 1.00 85.06 83 GLN A N 1
ATOM 658 C CA . GLN A 1 83 ? -18.573 -5.039 -0.200 1.00 85.06 83 GLN A CA 1
ATOM 659 C C . GLN A 1 83 ? -17.658 -6.014 0.547 1.00 85.06 83 GLN A C 1
ATOM 661 O O . GLN A 1 83 ? -16.505 -6.254 0.182 1.00 85.06 83 GLN A O 1
ATOM 666 N N . GLU A 1 84 ? -18.189 -6.594 1.618 1.00 81.19 84 GLU A N 1
ATOM 667 C CA . GLU A 1 84 ? -17.488 -7.624 2.374 1.00 81.19 84 GLU A CA 1
ATOM 668 C C . GLU A 1 84 ? -17.277 -8.872 1.498 1.00 81.19 84 GLU A C 1
ATOM 670 O O . GLU A 1 84 ? -18.211 -9.364 0.867 1.00 81.19 84 GLU A O 1
ATOM 675 N N . ASN A 1 85 ? -16.046 -9.393 1.478 1.00 79.88 85 ASN A N 1
ATOM 676 C CA . ASN A 1 85 ? -15.584 -10.494 0.613 1.00 79.88 85 ASN A CA 1
ATOM 677 C C . ASN A 1 85 ? -15.443 -10.172 -0.886 1.00 79.88 85 ASN A C 1
ATOM 679 O O . ASN A 1 85 ? -15.150 -11.080 -1.663 1.00 79.88 85 ASN A O 1
ATOM 683 N N . GLU A 1 86 ? -15.588 -8.911 -1.297 1.00 87.94 86 GLU A N 1
ATOM 684 C CA . GLU A 1 86 ? -15.200 -8.473 -2.639 1.00 87.94 86 GLU A CA 1
ATOM 685 C C . GLU A 1 86 ? -13.781 -7.889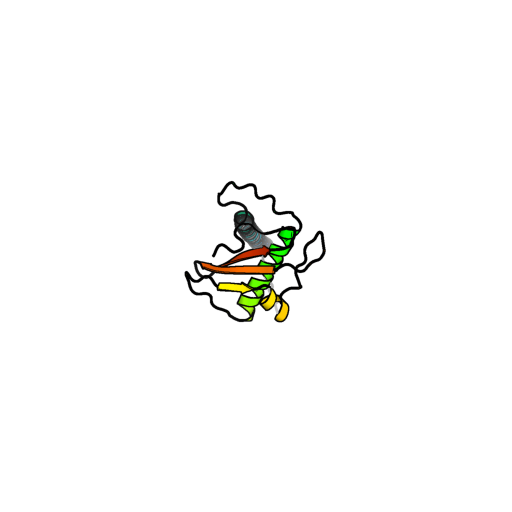 -2.635 1.00 87.94 86 GLU A C 1
ATOM 687 O O . GLU A 1 86 ? -13.362 -7.212 -1.690 1.00 87.94 86 GLU A O 1
ATOM 692 N N . THR A 1 87 ? -13.045 -8.152 -3.717 1.00 91.19 87 THR A N 1
ATOM 693 C CA . THR A 1 87 ? -11.753 -7.522 -3.994 1.00 91.19 87 THR A CA 1
ATOM 694 C C . THR A 1 87 ? -11.941 -6.526 -5.125 1.00 91.19 87 THR A C 1
ATOM 696 O O . THR A 1 87 ? -12.222 -6.908 -6.260 1.00 91.19 87 THR A O 1
ATOM 699 N N . LEU A 1 88 ? -11.770 -5.243 -4.821 1.00 93.62 88 LEU A N 1
ATOM 700 C CA . LEU A 1 88 ? -11.736 -4.187 -5.821 1.00 93.62 88 LEU A CA 1
ATOM 701 C C . LEU A 1 88 ? -10.289 -3.940 -6.247 1.00 93.62 88 LEU A C 1
ATOM 703 O O . LEU A 1 88 ? -9.417 -3.722 -5.408 1.00 93.62 88 LEU A O 1
ATOM 707 N N . ILE A 1 89 ? -10.049 -3.935 -7.555 1.00 95.00 89 ILE A N 1
ATOM 708 C CA . ILE A 1 89 ? -8.754 -3.581 -8.136 1.00 95.00 89 ILE A CA 1
ATOM 709 C C . ILE A 1 89 ? -8.808 -2.117 -8.551 1.00 95.00 89 ILE A C 1
ATOM 711 O O . ILE A 1 89 ? -9.697 -1.714 -9.301 1.00 95.00 89 ILE A O 1
ATOM 715 N N . ILE A 1 90 ? -7.858 -1.323 -8.068 1.00 95.25 90 ILE A N 1
ATOM 716 C CA . ILE A 1 90 ? -7.716 0.086 -8.437 1.00 95.25 90 ILE A CA 1
ATOM 717 C C . ILE A 1 90 ? -6.401 0.237 -9.181 1.00 95.25 90 ILE A C 1
ATOM 719 O O . ILE A 1 90 ? -5.336 -0.004 -8.613 1.00 95.25 90 ILE A O 1
ATOM 723 N N . ASN A 1 91 ? -6.478 0.594 -10.461 1.00 96.38 91 ASN A N 1
ATOM 724 C CA . ASN A 1 91 ? -5.296 0.772 -11.289 1.00 96.38 91 ASN A CA 1
ATOM 725 C C . ASN A 1 91 ? -4.629 2.116 -10.971 1.00 96.38 91 ASN A C 1
ATOM 727 O O . ASN A 1 91 ? -5.311 3.111 -10.722 1.00 96.38 91 ASN A O 1
ATOM 731 N N . ILE A 1 92 ? -3.296 2.165 -11.008 1.00 95.75 92 ILE A N 1
ATOM 732 C CA . ILE A 1 92 ? -2.557 3.407 -10.776 1.00 95.75 92 ILE A CA 1
ATOM 733 C C . ILE A 1 92 ? -2.926 4.502 -11.780 1.00 95.75 92 ILE A C 1
ATOM 735 O O . ILE A 1 92 ? -2.988 5.669 -11.404 1.00 95.75 92 ILE A O 1
ATOM 739 N N . ASN A 1 93 ? -3.240 4.136 -13.027 1.00 95.75 93 ASN A N 1
ATOM 740 C CA . ASN A 1 93 ? -3.615 5.097 -14.063 1.00 95.75 93 ASN A CA 1
ATOM 741 C C . ASN A 1 93 ? -4.891 5.860 -13.688 1.00 95.75 93 ASN A C 1
ATOM 743 O O . ASN A 1 93 ? -4.936 7.072 -13.870 1.00 95.75 93 ASN A O 1
ATOM 747 N N . ASP A 1 94 ? -5.871 5.196 -13.065 1.00 94.75 94 ASP A N 1
ATOM 748 C CA . ASP A 1 94 ? -7.096 5.856 -12.595 1.00 94.75 94 ASP A CA 1
ATOM 749 C C . ASP A 1 94 ? -6.783 6.906 -11.515 1.00 94.75 94 ASP A C 1
ATOM 751 O O . ASP A 1 94 ? -7.390 7.978 -11.476 1.00 94.75 94 ASP A O 1
ATOM 755 N N . LEU A 1 95 ? -5.827 6.603 -10.629 1.00 95.69 95 LEU A N 1
ATOM 756 C CA . LEU A 1 95 ? -5.392 7.511 -9.565 1.00 95.69 95 LEU A CA 1
ATOM 757 C C . LEU A 1 95 ? -4.607 8.702 -10.125 1.00 95.69 95 LEU A C 1
ATOM 759 O O . LEU A 1 95 ? -4.790 9.822 -9.647 1.00 95.69 95 LEU A O 1
ATOM 763 N N . ILE A 1 96 ? -3.775 8.472 -11.146 1.00 94.62 96 ILE A N 1
ATOM 764 C CA . ILE A 1 96 ? -3.011 9.516 -11.840 1.00 94.62 96 ILE A CA 1
ATOM 765 C C . ILE A 1 96 ? -3.952 10.448 -12.607 1.00 94.62 96 ILE A C 1
ATOM 767 O O . ILE A 1 96 ? -3.874 11.665 -12.447 1.00 94.62 96 ILE A O 1
ATOM 771 N N . GLU A 1 97 ? -4.877 9.901 -13.400 1.00 95.25 97 GLU A N 1
ATOM 772 C CA . GLU A 1 97 ? -5.839 10.685 -14.187 1.00 95.25 97 GLU A CA 1
ATOM 773 C C . GLU A 1 97 ? -6.731 11.563 -13.305 1.00 95.25 97 GLU A C 1
ATOM 775 O O . GLU A 1 97 ? -7.077 12.686 -13.675 1.00 95.25 97 GLU A O 1
ATOM 780 N N . LYS A 1 98 ? -7.078 11.066 -12.114 1.00 93.12 98 LYS A N 1
ATOM 781 C CA . LYS A 1 98 ? -7.869 11.801 -11.123 1.00 93.12 98 LYS A CA 1
ATOM 782 C C . LYS A 1 98 ? -7.037 12.718 -10.221 1.00 93.12 98 LYS A C 1
ATOM 784 O O . LYS A 1 98 ? -7.617 13.493 -9.467 1.00 93.12 98 LYS A O 1
ATOM 789 N N . GLY A 1 99 ? -5.708 12.669 -10.315 1.00 94.38 99 GLY A N 1
ATOM 790 C CA . GLY A 1 99 ? -4.799 13.567 -9.602 1.00 94.38 99 GLY A CA 1
ATOM 791 C C . GLY A 1 99 ? -4.531 13.212 -8.136 1.00 94.38 99 GLY A C 1
ATOM 792 O O . GLY A 1 99 ? -4.055 14.072 -7.401 1.00 94.38 99 GLY A O 1
ATOM 793 N N . TYR A 1 100 ? -4.803 11.975 -7.706 1.00 93.62 100 TYR A N 1
ATOM 794 C CA . TYR A 1 100 ? -4.499 11.511 -6.342 1.00 93.62 100 TYR A CA 1
ATOM 795 C C . TYR A 1 100 ? -3.019 11.156 -6.151 1.00 93.62 100 TYR A C 1
ATOM 797 O O . TYR A 1 100 ? -2.527 11.107 -5.027 1.00 93.62 100 TYR A O 1
ATOM 805 N N . ILE A 1 101 ? -2.297 10.880 -7.240 1.00 95.00 101 ILE A N 1
ATOM 806 C CA . ILE A 1 101 ? -0.871 10.556 -7.199 1.00 95.00 101 ILE A CA 1
ATOM 807 C C . ILE A 1 101 ? -0.179 10.956 -8.499 1.00 95.00 101 ILE A C 1
ATOM 809 O O . ILE A 1 101 ? -0.788 10.992 -9.567 1.00 95.00 101 ILE A O 1
ATOM 813 N N . SER A 1 102 ? 1.113 11.247 -8.402 1.00 93.38 102 SER A N 1
ATOM 814 C CA . SER A 1 102 ? 1.985 11.408 -9.563 1.00 93.38 102 SER A CA 1
ATOM 815 C C . SER A 1 102 ? 2.362 10.055 -10.173 1.00 93.38 102 SER A C 1
ATOM 817 O O . SER A 1 102 ? 2.262 9.011 -9.533 1.00 93.38 102 SER A O 1
ATOM 819 N N . GLU A 1 103 ? 2.854 10.086 -11.409 1.00 92.44 103 GLU A N 1
ATOM 820 C CA . GLU A 1 103 ? 3.421 8.914 -12.076 1.00 92.44 103 GLU A CA 1
ATOM 821 C C . GLU A 1 103 ? 4.546 8.273 -11.244 1.00 92.44 103 GLU A C 1
ATOM 823 O O . GLU A 1 103 ? 5.453 8.965 -10.773 1.00 92.44 103 GLU A O 1
ATOM 828 N N . ILE A 1 104 ? 4.496 6.947 -11.103 1.00 91.81 104 ILE A N 1
ATOM 829 C CA . ILE A 1 104 ? 5.546 6.151 -10.462 1.00 91.81 104 ILE A CA 1
ATOM 830 C C . ILE A 1 104 ? 6.552 5.724 -11.525 1.00 91.81 104 ILE A C 1
ATOM 832 O O . ILE A 1 104 ? 6.171 5.208 -12.580 1.00 91.81 104 ILE A O 1
ATOM 836 N N . LYS A 1 105 ? 7.837 5.936 -11.240 1.00 91.44 105 LYS A N 1
ATOM 837 C CA . LYS A 1 105 ? 8.934 5.615 -12.151 1.00 91.44 105 LYS A CA 1
ATOM 838 C C . LYS A 1 105 ? 9.948 4.709 -11.488 1.00 91.44 105 LYS A C 1
ATOM 840 O O . LYS A 1 105 ? 10.171 4.790 -10.284 1.00 91.44 105 LYS A O 1
ATOM 845 N N . ASP A 1 106 ? 10.572 3.879 -12.302 1.00 89.75 106 ASP A N 1
ATOM 846 C CA . ASP A 1 106 ? 11.673 3.028 -11.893 1.00 89.75 106 ASP A CA 1
ATOM 847 C C . ASP A 1 106 ? 12.866 3.901 -11.482 1.00 89.75 106 ASP A C 1
ATOM 849 O O . ASP A 1 106 ? 13.254 4.837 -12.190 1.00 89.75 106 ASP A O 1
ATOM 853 N N . HIS A 1 107 ? 13.443 3.610 -10.317 1.00 87.75 107 HIS A N 1
ATOM 854 C CA . HIS A 1 107 ? 14.502 4.441 -9.734 1.00 87.75 107 HIS A CA 1
ATOM 855 C C . HIS A 1 107 ? 15.851 4.296 -10.448 1.00 87.75 107 HIS A C 1
ATOM 857 O O . HIS A 1 107 ? 16.730 5.131 -10.234 1.00 87.75 107 HIS A O 1
ATOM 863 N N . GLU A 1 108 ? 16.039 3.267 -11.281 1.00 85.81 108 GLU A N 1
ATOM 864 C CA . GLU A 1 108 ? 17.290 3.037 -12.009 1.00 85.81 108 GLU A CA 1
ATOM 865 C C . GLU A 1 108 ? 17.262 3.646 -13.410 1.00 85.81 108 GLU A C 1
ATOM 867 O O . GLU A 1 108 ? 18.224 4.300 -13.820 1.00 85.81 108 GLU A O 1
ATOM 872 N N . ASN A 1 109 ? 16.166 3.456 -14.149 1.00 88.19 109 ASN A N 1
ATOM 873 C CA . ASN A 1 109 ? 16.085 3.850 -15.559 1.00 88.19 109 ASN A CA 1
ATOM 874 C C . ASN A 1 109 ? 15.021 4.921 -15.865 1.00 88.19 109 ASN A C 1
ATOM 876 O O . ASN A 1 109 ? 14.917 5.361 -17.012 1.00 88.19 109 ASN A O 1
ATOM 880 N N . ASN A 1 110 ? 14.278 5.390 -14.854 1.00 88.50 110 ASN A N 1
ATOM 881 C CA . ASN A 1 110 ? 13.268 6.448 -14.961 1.00 88.50 110 ASN A CA 1
ATOM 882 C C . ASN A 1 110 ? 12.124 6.122 -15.944 1.00 88.50 110 ASN A C 1
ATOM 884 O O . ASN A 1 110 ? 11.488 7.028 -16.494 1.00 88.50 110 ASN A O 1
ATOM 888 N N . THR A 1 111 ? 11.878 4.832 -16.190 1.00 91.69 111 THR A N 1
ATOM 889 C CA . THR A 1 111 ? 10.746 4.347 -16.989 1.00 91.69 111 THR A CA 1
ATOM 890 C C . THR A 1 111 ? 9.477 4.286 -16.146 1.00 91.69 111 THR A C 1
ATOM 892 O O . THR A 1 111 ? 9.535 4.114 -14.930 1.00 91.69 111 THR A O 1
ATOM 895 N N . SER A 1 112 ? 8.317 4.461 -16.775 1.00 92.19 112 SER A N 1
ATOM 896 C CA . SER A 1 112 ? 7.024 4.410 -16.089 1.00 92.19 112 SER A CA 1
ATOM 897 C C . SER A 1 112 ? 6.725 2.997 -15.587 1.00 92.19 112 SER A C 1
ATOM 899 O O . SER A 1 112 ? 6.836 2.029 -16.341 1.00 92.19 112 SER A O 1
ATOM 901 N N . CYS A 1 113 ? 6.299 2.882 -14.332 1.00 93.62 113 CYS A N 1
ATOM 902 C CA . CYS A 1 113 ? 5.906 1.610 -13.738 1.00 93.62 113 CYS A CA 1
ATOM 903 C C . CYS A 1 113 ? 4.398 1.390 -13.830 1.00 93.62 113 CYS A C 1
ATOM 905 O O . CYS A 1 113 ? 3.604 2.316 -13.669 1.00 93.62 113 CYS A O 1
ATOM 907 N N . ASN A 1 114 ? 3.997 0.132 -13.997 1.00 94.81 114 ASN A N 1
ATOM 908 C CA . ASN A 1 114 ? 2.608 -0.266 -13.820 1.00 94.81 114 ASN A CA 1
ATOM 909 C C . ASN A 1 114 ? 2.363 -0.591 -12.351 1.00 94.81 114 ASN A C 1
ATOM 911 O O . ASN A 1 114 ? 3.178 -1.249 -11.712 1.00 94.81 114 ASN A O 1
ATOM 915 N N . ALA A 1 115 ? 1.221 -0.187 -11.811 1.00 95.81 115 ALA A N 1
ATOM 916 C CA . ALA A 1 115 ? 0.873 -0.485 -10.431 1.00 95.81 115 ALA A CA 1
ATOM 917 C C . ALA A 1 115 ? -0.639 -0.609 -10.249 1.00 95.81 115 ALA A C 1
ATOM 919 O O . ALA A 1 115 ? -1.431 -0.108 -11.051 1.00 95.81 115 ALA A O 1
ATOM 920 N N . TYR A 1 116 ? -1.041 -1.301 -9.192 1.00 96.25 116 TYR A N 1
ATOM 921 C CA . TYR A 1 116 ? -2.436 -1.390 -8.781 1.00 96.25 116 TYR A CA 1
ATOM 922 C C . TYR A 1 116 ? -2.538 -1.654 -7.278 1.00 96.25 116 TYR A C 1
ATOM 924 O O . TYR A 1 116 ? -1.593 -2.131 -6.651 1.00 96.25 116 TYR A O 1
ATOM 932 N N . SER A 1 117 ? -3.708 -1.379 -6.712 1.00 96.25 117 SER A N 1
ATOM 933 C CA . SER A 1 117 ? -4.060 -1.725 -5.337 1.00 96.25 117 SER A CA 1
ATOM 934 C C . SER A 1 117 ? -5.193 -2.737 -5.322 1.00 96.25 117 SER A C 1
ATOM 936 O O . SER A 1 117 ? -6.217 -2.528 -5.975 1.00 96.25 117 SER A O 1
ATOM 938 N N . LEU A 1 118 ? -5.037 -3.804 -4.539 1.00 95.19 118 LEU A N 1
ATOM 939 C CA . LEU A 1 118 ? -6.149 -4.665 -4.148 1.00 95.19 118 LEU A CA 1
ATOM 940 C C . LEU A 1 118 ? -6.777 -4.104 -2.882 1.00 95.19 118 LEU A C 1
ATOM 942 O O . LEU A 1 118 ? -6.094 -3.914 -1.874 1.00 95.19 118 LEU A O 1
ATOM 946 N N . VAL A 1 119 ? -8.078 -3.861 -2.934 1.00 94.00 119 VAL A N 1
ATOM 947 C CA . VAL A 1 119 ? -8.852 -3.344 -1.814 1.00 94.00 119 VAL A CA 1
ATOM 948 C C . VAL A 1 119 ? -9.871 -4.384 -1.410 1.00 94.00 119 VAL A C 1
ATOM 950 O O . VAL A 1 119 ? -10.703 -4.796 -2.213 1.00 94.00 119 VAL A O 1
ATOM 953 N N . THR A 1 120 ? -9.821 -4.781 -0.147 1.00 92.06 120 THR A N 1
ATOM 954 C CA . THR A 1 120 ? -10.830 -5.648 0.464 1.00 92.06 120 THR A CA 1
ATOM 955 C C . THR A 1 120 ? -11.432 -4.949 1.670 1.00 92.06 120 THR A C 1
ATOM 957 O O . THR A 1 120 ? -10.753 -4.188 2.362 1.00 92.06 120 THR A O 1
ATOM 960 N N . ASN A 1 121 ? -12.711 -5.195 1.936 1.00 86.38 121 ASN A N 1
ATOM 961 C CA . ASN A 1 121 ? -13.361 -4.720 3.151 1.00 86.38 121 ASN A CA 1
ATOM 962 C C . ASN A 1 121 ? -13.389 -5.848 4.184 1.00 86.38 121 ASN A C 1
ATOM 964 O O . ASN A 1 121 ? -13.933 -6.922 3.922 1.00 86.38 121 ASN A O 1
ATOM 968 N N . LYS A 1 122 ? -12.784 -5.610 5.352 1.00 81.06 122 LYS A N 1
ATOM 969 C CA . LYS A 1 122 ? -12.867 -6.509 6.508 1.00 81.06 122 LYS A CA 1
ATOM 970 C C . LYS A 1 122 ? -13.294 -5.705 7.727 1.00 81.06 122 LYS A C 1
ATOM 972 O O . LYS A 1 122 ? -12.568 -4.809 8.151 1.00 81.06 122 LYS A O 1
ATOM 977 N N . ASN A 1 123 ? -14.433 -6.056 8.324 1.00 77.94 123 ASN A N 1
ATOM 978 C CA . ASN A 1 123 ? -14.968 -5.397 9.523 1.00 77.94 123 ASN A CA 1
ATOM 979 C C . ASN A 1 123 ? -15.125 -3.868 9.374 1.00 77.94 123 ASN A C 1
ATOM 981 O O . ASN A 1 123 ? -14.760 -3.117 10.281 1.00 77.94 123 ASN A O 1
ATOM 985 N N . SER A 1 124 ? -15.637 -3.405 8.231 1.00 73.19 124 SER A N 1
ATOM 986 C CA . SER A 1 124 ? -15.846 -1.976 7.940 1.00 73.19 124 SER A CA 1
ATOM 987 C C . SER A 1 124 ? -14.561 -1.141 7.850 1.00 73.19 124 SER A C 1
ATOM 989 O O . SER A 1 124 ? -14.608 0.081 7.994 1.00 73.19 124 SER A O 1
ATOM 991 N N . ALA A 1 125 ? -13.416 -1.780 7.601 1.00 79.25 125 ALA A N 1
ATOM 992 C CA . ALA A 1 125 ? -12.150 -1.120 7.311 1.00 79.25 125 ALA A CA 1
ATOM 993 C C . ALA A 1 125 ? -11.565 -1.639 5.991 1.00 79.25 125 ALA A C 1
ATOM 995 O O . ALA A 1 125 ? -11.566 -2.847 5.725 1.00 79.25 125 ALA A O 1
ATOM 996 N N . TYR A 1 126 ? -11.043 -0.721 5.174 1.00 85.56 126 TYR A N 1
ATOM 997 C CA . TYR A 1 126 ? -10.345 -1.075 3.943 1.00 85.56 126 TYR A CA 1
ATOM 998 C C . TYR A 1 126 ? -8.960 -1.635 4.257 1.00 85.56 126 TYR A C 1
ATOM 1000 O O . TYR A 1 126 ? -8.144 -0.991 4.913 1.00 85.56 126 TYR A O 1
ATOM 1008 N N . ASN A 1 127 ? -8.695 -2.840 3.764 1.00 91.12 127 ASN A N 1
ATOM 1009 C CA . ASN A 1 127 ? -7.359 -3.402 3.672 1.00 91.12 127 ASN A CA 1
ATOM 1010 C C . ASN A 1 127 ? -6.864 -3.189 2.240 1.00 91.12 127 ASN A C 1
ATOM 1012 O O . ASN A 1 127 ? -7.449 -3.727 1.297 1.00 91.12 127 ASN A O 1
ATOM 1016 N N . ILE A 1 128 ? -5.827 -2.364 2.104 1.00 93.12 128 ILE A N 1
ATOM 1017 C CA . ILE A 1 128 ? -5.258 -1.938 0.828 1.00 93.12 128 ILE A CA 1
ATOM 1018 C C . ILE A 1 128 ? -3.882 -2.576 0.692 1.00 93.12 128 ILE A C 1
ATOM 1020 O O . ILE A 1 128 ? -2.990 -2.322 1.503 1.00 93.12 128 ILE A O 1
ATOM 1024 N N . LYS A 1 129 ? -3.712 -3.389 -0.350 1.00 94.62 129 LYS A N 1
ATOM 1025 C CA . LYS A 1 129 ? -2.436 -4.010 -0.698 1.00 94.62 129 LYS A CA 1
ATOM 1026 C C . LYS A 1 129 ? -1.967 -3.485 -2.063 1.00 94.62 129 LYS A C 1
ATOM 1028 O O . LYS A 1 129 ? -2.553 -3.877 -3.074 1.00 94.62 129 LYS A O 1
ATOM 1033 N N . PRO A 1 130 ? -0.965 -2.590 -2.102 1.00 95.62 130 PRO A N 1
ATOM 1034 C CA . PRO A 1 130 ? -0.409 -2.061 -3.342 1.00 95.62 130 PRO A CA 1
ATOM 1035 C C . PRO A 1 130 ? 0.596 -3.038 -3.964 1.00 95.62 130 PRO A C 1
ATOM 1037 O O . PRO A 1 130 ? 1.287 -3.773 -3.257 1.00 95.62 130 PRO A O 1
ATOM 1040 N N . PHE A 1 131 ? 0.700 -3.007 -5.288 1.00 95.50 131 PHE A N 1
ATOM 1041 C CA . PHE A 1 131 ? 1.646 -3.787 -6.076 1.00 95.50 131 PHE A CA 1
ATOM 1042 C C . PHE A 1 131 ? 2.233 -2.919 -7.186 1.00 95.50 131 PHE A C 1
ATOM 1044 O O . PHE A 1 131 ? 1.508 -2.167 -7.840 1.00 95.50 131 PHE A O 1
ATOM 1051 N N . ILE A 1 132 ? 3.535 -3.054 -7.422 1.00 94.94 132 ILE A N 1
ATOM 1052 C CA . ILE A 1 132 ? 4.274 -2.343 -8.466 1.00 94.94 132 ILE A CA 1
ATOM 1053 C C . ILE A 1 132 ? 4.932 -3.365 -9.394 1.00 94.94 132 ILE A C 1
ATOM 1055 O O . ILE A 1 132 ? 5.423 -4.400 -8.950 1.00 94.94 132 ILE A O 1
ATOM 1059 N N . ASN A 1 133 ? 4.955 -3.056 -10.683 1.00 94.81 133 ASN A N 1
ATOM 1060 C CA . ASN A 1 133 ? 5.707 -3.754 -11.709 1.00 94.81 133 ASN A CA 1
ATOM 1061 C C . ASN A 1 133 ? 6.424 -2.731 -12.600 1.00 94.81 133 ASN A C 1
ATOM 1063 O O . ASN A 1 133 ? 5.816 -2.081 -13.455 1.00 94.81 133 ASN A O 1
ATOM 1067 N N . CYS A 1 134 ? 7.718 -2.596 -12.352 1.00 93.06 134 CYS A N 1
ATOM 1068 C CA . CYS A 1 134 ? 8.698 -1.831 -13.110 1.00 93.06 134 CYS A CA 1
ATOM 1069 C C . CYS A 1 134 ? 9.623 -2.794 -13.877 1.00 93.06 134 CYS A C 1
ATOM 1071 O O . CYS A 1 134 ? 9.579 -4.006 -13.678 1.00 93.06 134 CYS A O 1
ATOM 1073 N N . GLU A 1 135 ? 10.511 -2.262 -14.716 1.00 90.00 135 GLU A N 1
ATOM 1074 C CA . GLU A 1 135 ? 11.502 -3.074 -15.436 1.00 90.00 135 GLU A CA 1
ATOM 1075 C C . GLU A 1 135 ? 12.506 -3.758 -14.489 1.00 90.00 135 GLU A C 1
ATOM 1077 O O . GLU A 1 135 ? 12.830 -4.928 -14.694 1.00 90.00 135 GLU A O 1
ATOM 1082 N N . ASN A 1 136 ? 12.950 -3.067 -13.428 1.00 87.25 136 ASN A N 1
ATOM 1083 C CA . ASN A 1 136 ? 13.958 -3.584 -12.490 1.00 87.25 136 ASN A CA 1
ATOM 1084 C C . ASN A 1 136 ? 13.377 -4.047 -11.144 1.00 87.25 136 ASN A C 1
ATOM 1086 O O . ASN A 1 136 ? 14.121 -4.482 -10.262 1.00 87.25 136 ASN A O 1
ATOM 1090 N N . TYR A 1 137 ? 12.060 -3.948 -10.949 1.00 89.50 137 TYR A N 1
ATOM 1091 C CA . TYR A 1 137 ? 11.415 -4.342 -9.700 1.00 89.50 137 TYR A CA 1
ATOM 1092 C C . TYR A 1 137 ? 9.954 -4.733 -9.902 1.00 89.50 137 TYR A C 1
ATOM 1094 O O . 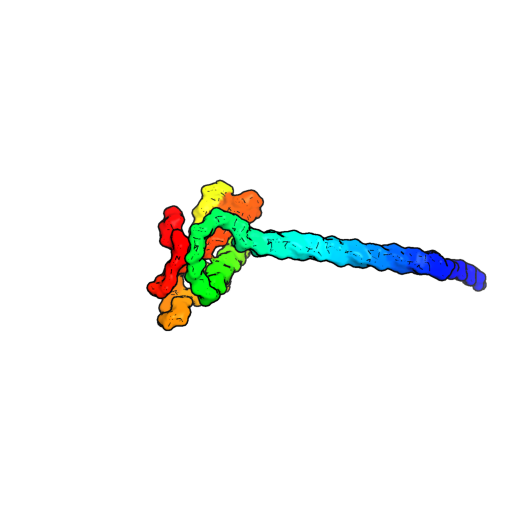TYR A 1 137 ? 9.156 -3.956 -10.421 1.00 89.50 137 TYR A O 1
ATOM 1102 N N . THR A 1 138 ? 9.584 -5.896 -9.378 1.00 92.50 138 THR A N 1
ATOM 1103 C CA . THR A 1 138 ? 8.198 -6.354 -9.305 1.00 92.50 138 THR A CA 1
ATOM 1104 C C . THR A 1 138 ? 7.899 -6.764 -7.869 1.00 92.50 138 THR A C 1
ATOM 1106 O O . THR A 1 138 ? 8.667 -7.506 -7.258 1.00 92.50 138 THR A O 1
ATOM 1109 N N . THR A 1 139 ? 6.793 -6.273 -7.316 1.00 93.06 139 THR A N 1
ATOM 1110 C CA . THR A 1 139 ? 6.304 -6.684 -5.996 1.00 93.06 139 THR A CA 1
ATOM 1111 C C . THR A 1 139 ? 5.892 -8.158 -6.020 1.00 93.06 139 THR A C 1
ATOM 1113 O O . THR A 1 139 ? 5.237 -8.600 -6.964 1.00 93.06 139 THR A O 1
ATOM 1116 N N . GLU A 1 140 ? 6.230 -8.923 -4.979 1.00 88.50 140 GLU A N 1
ATOM 1117 C CA . GLU A 1 140 ? 5.799 -10.320 -4.863 1.00 88.50 140 GLU A CA 1
ATOM 1118 C C . GLU A 1 140 ? 4.265 -10.426 -4.872 1.00 88.50 140 GLU A C 1
ATOM 1120 O O . GLU A 1 140 ? 3.553 -9.657 -4.215 1.00 88.50 140 GLU A O 1
ATOM 1125 N N . GLY A 1 141 ? 3.746 -11.379 -5.648 1.00 88.12 141 GLY A N 1
ATOM 1126 C CA . GLY A 1 141 ? 2.310 -11.565 -5.849 1.00 88.12 141 GLY A CA 1
ATOM 1127 C C . GLY A 1 141 ? 1.671 -10.583 -6.836 1.00 88.12 141 GLY A C 1
ATOM 1128 O O . GLY A 1 141 ? 0.443 -10.510 -6.912 1.00 88.12 141 GLY A O 1
ATOM 1129 N N . TYR A 1 142 ? 2.462 -9.806 -7.586 1.00 90.88 142 TYR A N 1
ATOM 1130 C CA . TYR A 1 142 ? 1.934 -9.019 -8.700 1.00 90.88 142 TYR A CA 1
ATOM 1131 C C . TYR A 1 142 ? 1.307 -9.951 -9.751 1.00 90.88 142 TYR A C 1
ATOM 1133 O O . TYR A 1 142 ? 1.986 -10.802 -10.320 1.00 90.88 142 TYR A O 1
ATOM 1141 N N . GLY A 1 143 ? 0.021 -9.757 -10.039 1.00 89.44 143 GLY A N 1
ATOM 1142 C CA . GLY A 1 143 ? -0.764 -10.587 -10.957 1.00 89.44 143 GLY A CA 1
ATOM 1143 C C . GLY A 1 143 ? -1.436 -11.807 -10.318 1.00 89.44 143 GLY A C 1
ATOM 1144 O O . GLY A 1 143 ? -2.205 -12.475 -11.003 1.00 89.44 143 GLY A O 1
ATOM 1145 N N . ASP A 1 144 ? -1.203 -12.075 -9.030 1.00 85.19 144 ASP A N 1
ATOM 1146 C CA . ASP A 1 144 ? -1.780 -13.224 -8.323 1.00 85.19 144 ASP A CA 1
ATOM 1147 C C . ASP A 1 144 ? -3.106 -12.833 -7.639 1.00 85.19 144 ASP A C 1
ATOM 1149 O O . ASP A 1 144 ? -3.145 -12.567 -6.432 1.00 85.19 144 ASP A O 1
ATOM 1153 N N . PHE A 1 145 ? -4.197 -12.750 -8.411 1.00 74.94 145 PHE A N 1
ATOM 1154 C CA . PHE A 1 145 ? -5.555 -12.478 -7.912 1.00 74.94 145 PHE A CA 1
ATOM 1155 C C . PHE A 1 145 ? -6.658 -13.084 -8.790 1.00 74.94 145 PHE A C 1
ATOM 1157 O O . PHE A 1 145 ? -6.431 -13.283 -10.005 1.00 74.94 145 PHE A O 1
#